Protein AF-A0A9X8VKN7-F1 (afdb_monomer)

Foldseek 3Di:
DDDPVVVVVLVVLLVVLLVQLVVLQVVLVVCVVVVVPVSSVVSNVVSVVSVVVSVVSVVVD

Sequence (61 aa):
MLTQEMTQKLNEQLNLEFYSANLYLQMSAWCSDKGFEGAAAFLKEHSQEEMQHMQRLFDYL

Radius of gyration: 14.47 Å; Cα contacts (8 Å, |Δi|>4): 49; chains: 1; bounding box: 27×15×45 Å

Organism: Serratia marcescens (NCBI:txid615)

Secondary structure (DSSP, 8-state):
---HHHHHHHHHHHHHHHHHHHHHHHHHHHHHHTT-HHHHHHHHHHHHHHHHHHHHHHHH-

Solvent-accessible surface area (backbone atoms only — not comparable to full-atom values): 3137 Å² total; per-residue (Å²): 132,80,53,71,68,57,52,50,53,52,54,55,48,37,53,48,24,52,49,50,16,52,50,28,41,51,50,12,53,50,26,47,76,71,69,38,55,70,59,14,53,50,27,43,52,50,16,52,50,26,49,48,54,25,48,55,55,59,77,71,105

Nearest PDB structures (foldseek):
  4cmy-assembly1_V  TM=9.937E-01  e=5.399E-04  Chlorobaculum tepidum
  4cmy-assembly1_B  TM=9.933E-01  e=5.399E-04  Chlorobaculum tepidum
  4di0-assembly1_B  TM=9.656E-01  e=6.500E-02  Burkholderia pseudomallei 1710b
  2hr5-assembly1_A  TM=9.040E-01  e=1.264E-01  Pyrococcus furiosus

Structure (mmCIF, N/CA/C/O backbone):
data_AF-A0A9X8VKN7-F1
#
_entry.id   AF-A0A9X8VKN7-F1
#
loop_
_atom_site.group_PDB
_atom_site.id
_atom_site.type_symbol
_atom_site.label_atom_id
_atom_site.label_alt_id
_atom_site.label_comp_id
_atom_site.label_asym_id
_atom_site.label_entity_id
_atom_site.label_seq_id
_atom_site.pdbx_PDB_ins_code
_atom_site.Cartn_x
_atom_site.Cartn_y
_atom_site.Cartn_z
_atom_site.occupancy
_atom_site.B_iso_or_equiv
_atom_site.auth_seq_id
_atom_site.auth_comp_id
_atom_site.auth_asym_id
_atom_site.auth_atom_id
_atom_site.pdbx_PDB_model_num
ATOM 1 N N . MET A 1 1 ? -9.556 -4.601 26.261 1.00 86.25 1 MET A N 1
ATOM 2 C CA . MET A 1 1 ? -10.167 -4.274 24.956 1.00 86.25 1 MET A CA 1
ATOM 3 C C . MET A 1 1 ? -9.820 -2.842 24.612 1.00 86.25 1 MET A C 1
ATOM 5 O O . MET A 1 1 ? -9.718 -2.032 25.530 1.00 86.25 1 MET A O 1
ATOM 9 N N . LEU A 1 2 ? -9.601 -2.555 23.330 1.00 95.62 2 LEU A N 1
ATOM 10 C CA . LEU A 1 2 ? -9.359 -1.197 22.845 1.00 95.62 2 LEU A CA 1
ATOM 11 C C . LEU A 1 2 ? -10.598 -0.319 23.056 1.00 95.62 2 LEU A C 1
ATOM 13 O O . LEU A 1 2 ? -11.722 -0.819 23.129 1.00 95.62 2 LEU A O 1
ATOM 17 N N . THR A 1 3 ? -10.396 0.995 23.157 1.00 98.31 3 THR A N 1
ATOM 18 C CA . THR A 1 3 ? -11.516 1.940 23.133 1.00 98.31 3 THR A CA 1
ATOM 19 C C . THR A 1 3 ? -12.170 1.931 21.752 1.00 98.31 3 THR A C 1
ATOM 21 O O . THR A 1 3 ? -11.552 1.564 20.747 1.00 98.31 3 THR A O 1
ATOM 24 N N . GLN A 1 4 ? -13.428 2.365 21.689 1.00 98.00 4 GLN A N 1
ATOM 25 C CA . GLN A 1 4 ? -14.139 2.489 20.417 1.00 98.00 4 GLN A CA 1
ATOM 26 C C . GLN A 1 4 ? -13.423 3.457 19.463 1.00 98.00 4 GLN A C 1
ATOM 28 O O . GLN A 1 4 ? -13.294 3.161 18.280 1.00 98.00 4 GLN A O 1
ATOM 33 N N . GLU A 1 5 ? -12.890 4.562 19.991 1.00 98.38 5 GLU A N 1
ATOM 34 C CA . GLU A 1 5 ? -12.112 5.540 19.224 1.00 98.38 5 GLU A CA 1
ATOM 35 C C . GLU A 1 5 ? -10.857 4.916 18.595 1.00 98.38 5 GLU A C 1
ATOM 37 O O . GLU A 1 5 ? -10.632 5.060 17.394 1.00 98.38 5 GLU A O 1
ATOM 42 N N . MET A 1 6 ? -10.075 4.155 19.371 1.00 98.19 6 MET A N 1
ATOM 43 C CA . MET A 1 6 ? -8.881 3.478 18.850 1.00 98.19 6 MET A CA 1
ATOM 44 C C . MET A 1 6 ? -9.234 2.426 17.801 1.00 98.19 6 MET A C 1
ATOM 46 O O . MET A 1 6 ? -8.584 2.344 16.762 1.00 98.19 6 MET A O 1
ATOM 50 N N . THR A 1 7 ? -10.292 1.653 18.044 1.00 98.06 7 THR A N 1
ATOM 51 C CA . THR A 1 7 ? -10.777 0.642 17.095 1.00 98.06 7 THR A CA 1
ATOM 52 C C . THR A 1 7 ? -11.196 1.289 15.774 1.00 98.06 7 THR A C 1
ATOM 54 O O . THR A 1 7 ? -10.870 0.780 14.703 1.00 98.06 7 THR A O 1
ATOM 57 N N . GLN A 1 8 ? -11.875 2.439 15.824 1.00 98.38 8 GLN A N 1
ATOM 58 C CA . GLN A 1 8 ? -12.255 3.183 14.626 1.00 98.38 8 GLN A CA 1
ATOM 59 C C . GLN A 1 8 ? -11.021 3.665 13.851 1.00 98.38 8 GLN A C 1
ATOM 61 O O . GLN A 1 8 ? -10.944 3.454 12.644 1.00 98.38 8 GLN A O 1
ATOM 66 N N . LYS A 1 9 ? -10.031 4.247 14.537 1.00 98.56 9 LYS A N 1
ATOM 67 C CA . LYS A 1 9 ? -8.796 4.734 13.902 1.00 98.56 9 LYS A CA 1
ATOM 68 C C . LYS A 1 9 ? -7.983 3.620 13.244 1.00 98.56 9 LYS A C 1
ATOM 70 O O . LYS A 1 9 ? -7.461 3.816 12.154 1.00 98.56 9 LYS A O 1
ATOM 75 N N . LEU A 1 10 ? -7.915 2.443 13.862 1.00 98.44 10 LEU A N 1
ATOM 76 C CA . LEU A 1 10 ? -7.232 1.284 13.279 1.00 98.44 10 LEU A CA 1
ATOM 77 C C . LEU A 1 10 ? -7.970 0.736 12.049 1.00 98.44 10 LEU A C 1
ATOM 79 O O . LEU A 1 10 ? -7.328 0.378 11.067 1.00 98.44 10 LEU A O 1
ATOM 83 N N . ASN A 1 11 ? -9.307 0.742 12.051 1.00 98.25 11 ASN A N 1
ATOM 84 C CA . ASN A 1 11 ? -10.091 0.398 10.859 1.00 98.25 11 ASN A CA 1
ATOM 85 C C . ASN A 1 11 ? -9.942 1.435 9.732 1.00 98.25 11 ASN A C 1
ATOM 87 O O . ASN A 1 11 ? -9.904 1.074 8.556 1.00 98.25 11 ASN A O 1
ATOM 91 N N . GLU A 1 12 ? -9.841 2.725 10.063 1.00 98.62 12 GLU A N 1
ATOM 92 C CA . GLU A 1 12 ? -9.494 3.769 9.090 1.00 98.62 12 GLU A CA 1
ATOM 93 C C . GLU A 1 12 ? -8.099 3.501 8.496 1.00 98.62 12 GLU A C 1
ATOM 95 O O . GLU A 1 12 ? -7.949 3.518 7.275 1.00 98.62 12 GLU A O 1
ATOM 100 N N . GLN A 1 13 ? -7.113 3.155 9.333 1.00 98.69 13 GLN A N 1
ATOM 101 C CA . GLN A 1 13 ? -5.758 2.825 8.885 1.00 98.69 13 GLN A CA 1
ATOM 102 C C . GLN A 1 13 ? -5.724 1.587 7.979 1.00 98.69 13 GLN A C 1
ATOM 104 O O . GLN A 1 13 ? -5.083 1.630 6.937 1.00 98.69 13 GLN A O 1
ATOM 109 N N . LEU A 1 14 ? -6.467 0.522 8.303 1.00 98.44 14 LEU A N 1
ATOM 110 C CA . LEU A 1 14 ? -6.592 -0.664 7.443 1.00 98.44 14 LEU A CA 1
ATOM 111 C C . LEU A 1 14 ? -7.000 -0.306 6.008 1.00 98.44 14 LEU A C 1
ATOM 113 O O . LEU A 1 14 ? -6.419 -0.808 5.045 1.00 98.44 14 LEU A O 1
ATOM 117 N N . ASN A 1 15 ? -7.985 0.582 5.860 1.00 98.25 15 ASN A N 1
ATOM 118 C CA . ASN A 1 15 ? -8.435 1.037 4.546 1.00 98.25 15 ASN A CA 1
ATOM 119 C C . ASN A 1 15 ? -7.369 1.868 3.822 1.00 98.25 15 ASN A C 1
ATOM 121 O O . ASN A 1 15 ? -7.251 1.768 2.600 1.00 98.25 15 ASN A O 1
ATOM 125 N N . LEU A 1 16 ? -6.591 2.668 4.558 1.00 98.75 16 LEU A N 1
ATOM 126 C CA . LEU A 1 16 ? -5.478 3.426 3.990 1.00 98.75 16 LEU 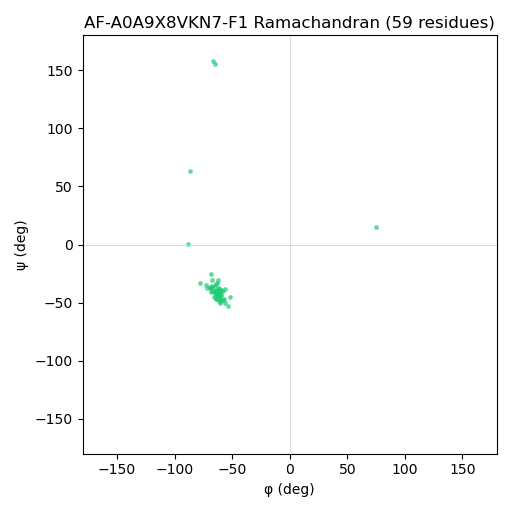A CA 1
ATOM 127 C C . LEU A 1 16 ? -4.387 2.496 3.451 1.00 98.75 16 LEU A C 1
ATOM 129 O O . LEU A 1 16 ? -3.950 2.710 2.325 1.00 98.75 16 LEU A O 1
ATOM 133 N N . GLU A 1 17 ? -4.024 1.431 4.169 1.00 98.62 17 GLU A N 1
ATOM 134 C CA . GLU A 1 17 ? -3.022 0.470 3.681 1.00 98.62 17 GLU A CA 1
ATOM 135 C C . GLU A 1 17 ? -3.501 -0.276 2.426 1.00 98.62 17 GLU A C 1
ATOM 137 O O . GLU A 1 17 ? -2.760 -0.411 1.450 1.00 98.62 17 GLU A O 1
ATOM 142 N N . PHE A 1 18 ? -4.775 -0.684 2.379 1.00 98.12 18 PHE A N 1
ATOM 143 C CA . PHE A 1 18 ? -5.364 -1.258 1.162 1.00 98.12 18 PHE A CA 1
ATOM 144 C C . PHE A 1 18 ? -5.358 -0.280 -0.017 1.00 98.12 18 PHE A C 1
ATOM 146 O O . PHE A 1 18 ? -5.105 -0.671 -1.162 1.00 98.12 18 PHE A O 1
ATOM 153 N N . TYR A 1 19 ? -5.670 0.990 0.236 1.00 98.62 19 TYR A N 1
ATOM 154 C CA . TYR A 1 19 ? -5.624 2.020 -0.793 1.00 98.62 19 TYR A CA 1
ATOM 155 C C . TYR A 1 19 ? -4.191 2.226 -1.302 1.00 98.62 19 TYR A C 1
ATOM 157 O O . TYR A 1 19 ? -3.978 2.223 -2.516 1.00 98.62 19 TYR A O 1
ATOM 165 N N . SER A 1 20 ? -3.210 2.322 -0.401 1.00 98.62 20 SER A N 1
ATOM 166 C CA . SER A 1 20 ? -1.786 2.447 -0.729 1.00 98.62 20 SER A CA 1
ATOM 167 C C . SER A 1 20 ? -1.282 1.259 -1.549 1.00 98.62 20 SER A C 1
ATOM 169 O O . SER A 1 20 ? -0.647 1.458 -2.587 1.00 98.62 20 SER A O 1
ATOM 171 N N . ALA A 1 21 ? -1.647 0.030 -1.169 1.00 98.75 21 ALA A N 1
ATOM 172 C CA . ALA A 1 21 ? -1.303 -1.174 -1.920 1.00 98.75 21 ALA A CA 1
ATOM 173 C C . ALA A 1 21 ? -1.803 -1.105 -3.373 1.00 98.75 21 ALA A C 1
ATOM 175 O O . ALA A 1 21 ? -1.039 -1.359 -4.310 1.00 98.75 21 ALA A O 1
ATOM 176 N N . ASN A 1 22 ? -3.065 -0.713 -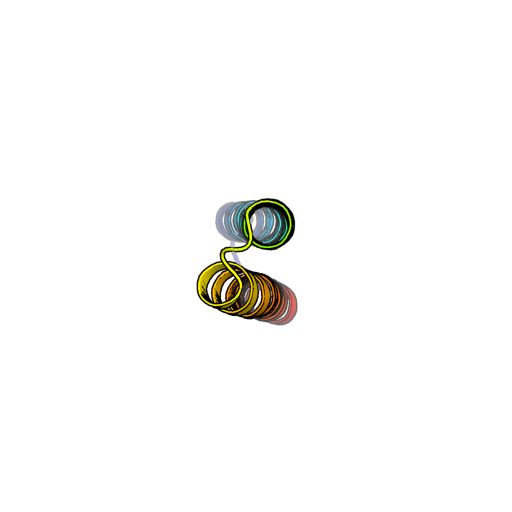3.578 1.00 98.69 22 ASN A N 1
ATOM 177 C CA . ASN A 1 22 ? -3.638 -0.549 -4.917 1.00 98.69 22 ASN A CA 1
ATOM 178 C C . ASN A 1 22 ? -2.979 0.598 -5.694 1.00 98.69 22 ASN A C 1
ATOM 180 O O . ASN A 1 22 ? -2.713 0.460 -6.890 1.00 98.69 22 ASN A O 1
ATOM 184 N N . LEU A 1 23 ? -2.686 1.714 -5.024 1.00 98.81 23 LEU A N 1
ATOM 185 C CA . LEU A 1 23 ? -2.016 2.860 -5.628 1.00 98.81 23 LEU A CA 1
ATOM 186 C C . LEU A 1 23 ? -0.633 2.469 -6.161 1.00 98.81 23 LEU A C 1
ATOM 188 O O . LEU A 1 23 ? -0.345 2.709 -7.334 1.00 98.81 23 LEU A O 1
ATOM 192 N N . TYR A 1 24 ? 0.197 1.808 -5.351 1.00 98.88 24 TYR A N 1
ATOM 193 C CA . TYR A 1 24 ? 1.521 1.362 -5.786 1.00 98.88 24 TYR A CA 1
ATOM 194 C C . TYR A 1 24 ? 1.457 0.307 -6.885 1.00 98.88 24 TYR A C 1
ATOM 196 O O . TYR A 1 24 ? 2.257 0.357 -7.821 1.00 98.88 24 TYR A O 1
ATOM 204 N N . LEU A 1 25 ? 0.471 -0.593 -6.849 1.00 98.81 25 LEU A N 1
ATOM 205 C CA . LEU A 1 25 ? 0.269 -1.554 -7.930 1.00 98.81 25 LEU A CA 1
ATOM 206 C C . LEU A 1 25 ? -0.065 -0.853 -9.255 1.00 98.81 25 LEU A C 1
ATOM 208 O O . LEU A 1 25 ? 0.481 -1.200 -10.304 1.00 98.81 25 LEU A O 1
ATOM 212 N N . GLN A 1 26 ? -0.914 0.174 -9.209 1.00 98.88 26 GLN A N 1
ATOM 213 C CA . GLN A 1 26 ? -1.267 0.959 -10.388 1.00 98.88 26 GLN A CA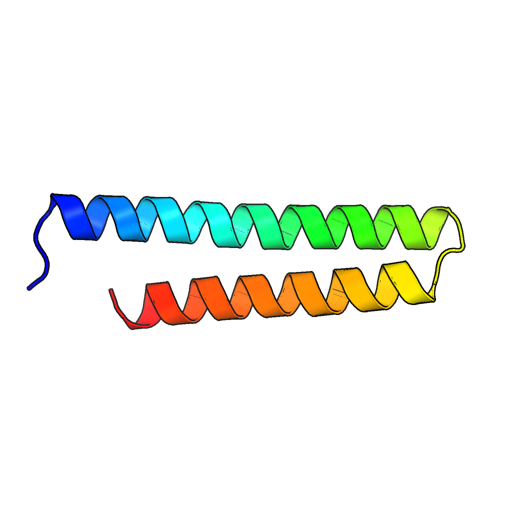 1
ATOM 214 C C . GLN A 1 26 ? -0.077 1.780 -10.906 1.00 98.88 26 GLN A C 1
ATOM 216 O O . GLN A 1 26 ? 0.137 1.864 -12.118 1.00 98.88 26 GLN A O 1
ATOM 221 N N . MET A 1 27 ? 0.726 2.358 -10.008 1.00 98.88 27 MET A N 1
ATOM 222 C CA . MET A 1 27 ? 1.960 3.057 -10.376 1.00 98.88 27 MET A CA 1
ATOM 223 C C . MET A 1 27 ? 2.980 2.094 -10.995 1.00 98.88 27 MET A C 1
ATOM 225 O O . MET A 1 27 ? 3.608 2.438 -11.99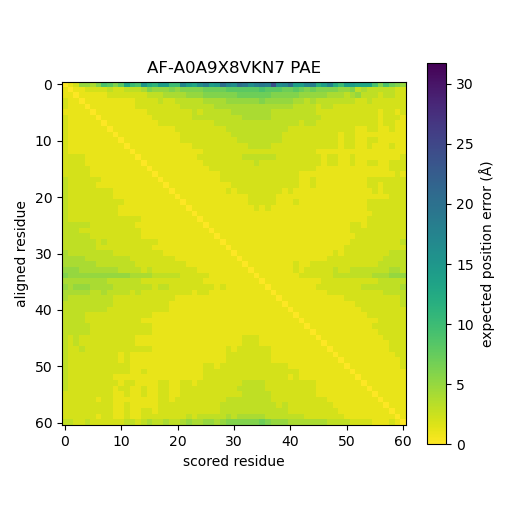3 1.00 98.88 27 MET A O 1
ATOM 229 N N . SER A 1 28 ? 3.096 0.871 -10.468 1.00 98.88 28 SER A N 1
ATOM 230 C CA . SER A 1 28 ? 3.922 -0.189 -11.052 1.00 98.88 28 SER A CA 1
ATOM 231 C C . SER A 1 28 ? 3.495 -0.508 -12.488 1.00 98.88 28 SER A C 1
ATOM 233 O O . SER A 1 28 ? 4.334 -0.518 -13.392 1.00 98.88 28 SER A O 1
ATOM 235 N N . ALA A 1 29 ? 2.188 -0.678 -12.727 1.00 98.81 29 ALA A N 1
ATOM 236 C CA . ALA A 1 29 ? 1.647 -0.906 -14.066 1.00 98.81 29 ALA A CA 1
ATOM 237 C C . ALA A 1 29 ? 1.964 0.259 -15.022 1.00 98.81 29 ALA A C 1
ATOM 239 O O . ALA A 1 29 ? 2.384 0.032 -16.157 1.00 98.81 29 ALA A O 1
ATOM 240 N N . TRP A 1 30 ? 1.838 1.503 -14.551 1.00 98.88 30 TRP A N 1
ATOM 241 C CA . TRP A 1 30 ? 2.211 2.686 -15.329 1.00 98.88 30 TRP A CA 1
ATOM 242 C C . TRP A 1 30 ? 3.713 2.727 -15.648 1.00 98.88 30 TRP A C 1
ATOM 244 O O . TRP A 1 30 ? 4.092 2.985 -16.788 1.00 98.88 30 TRP A O 1
ATOM 254 N N . CYS A 1 31 ? 4.583 2.424 -14.680 1.00 98.88 31 CYS A N 1
ATOM 255 C CA . CYS A 1 31 ? 6.028 2.350 -14.904 1.00 98.88 31 CYS A CA 1
ATOM 256 C C . CYS A 1 31 ? 6.385 1.275 -15.937 1.00 98.88 31 CYS A C 1
ATOM 258 O O . CYS A 1 31 ? 7.232 1.522 -16.795 1.00 98.88 31 CYS A O 1
ATOM 260 N N . SER A 1 32 ? 5.713 0.122 -15.893 1.00 98.69 32 SER A N 1
ATOM 261 C CA . SER A 1 32 ? 5.887 -0.946 -16.879 1.00 98.69 32 SER A CA 1
ATOM 262 C C . SER A 1 32 ? 5.495 -0.488 -18.289 1.00 98.69 32 SER A C 1
ATOM 264 O O . SER A 1 32 ? 6.241 -0.748 -1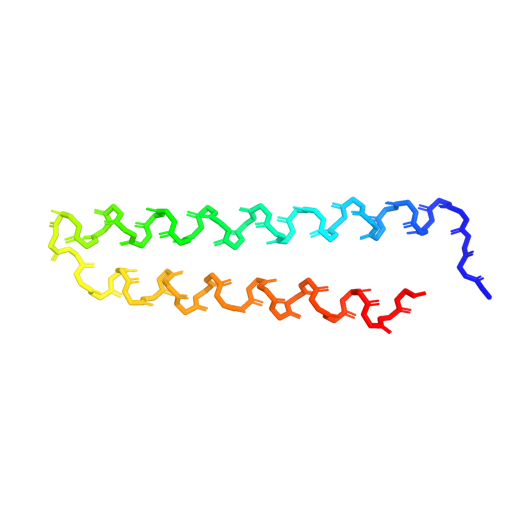9.228 1.00 98.69 32 SER A O 1
ATOM 266 N N . ASP A 1 33 ? 4.378 0.235 -18.443 1.00 98.69 33 ASP A N 1
ATOM 267 C CA . ASP A 1 33 ? 3.939 0.812 -19.729 1.00 98.69 33 ASP A CA 1
ATOM 268 C C . ASP A 1 33 ? 4.944 1.835 -20.292 1.00 98.69 33 ASP A C 1
ATOM 270 O O . ASP A 1 33 ? 5.107 1.963 -21.504 1.00 98.69 33 ASP A O 1
ATOM 274 N N . LYS A 1 34 ? 5.666 2.546 -19.418 1.00 98.75 34 LYS A N 1
ATOM 275 C CA . LYS A 1 34 ? 6.703 3.519 -19.807 1.00 98.75 34 LYS A CA 1
ATOM 276 C C . LYS A 1 34 ? 8.103 2.931 -19.984 1.00 98.75 34 LYS A C 1
ATOM 278 O O . LYS A 1 34 ? 9.019 3.680 -20.317 1.00 98.75 34 LYS A O 1
ATOM 283 N N . GLY A 1 35 ? 8.285 1.625 -19.786 1.00 98.56 35 GLY A N 1
ATOM 284 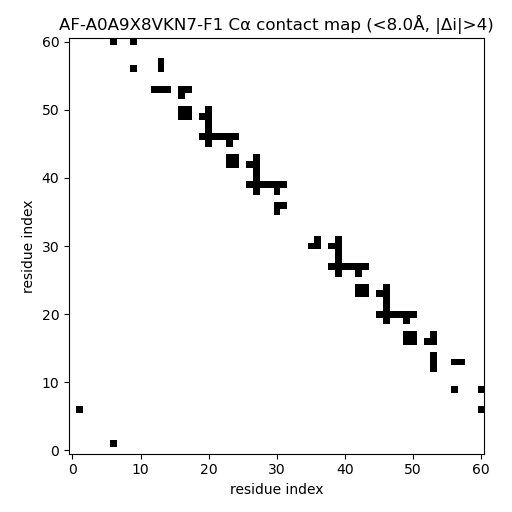C CA . GLY A 1 35 ? 9.595 0.970 -19.879 1.00 98.56 35 GLY A CA 1
ATOM 285 C C . GLY A 1 35 ? 10.518 1.229 -18.680 1.00 98.56 35 GLY A C 1
ATOM 286 O O . GLY A 1 35 ? 11.717 0.970 -18.754 1.00 98.56 35 GLY A O 1
ATOM 287 N N . PHE A 1 36 ? 9.990 1.728 -17.557 1.00 98.69 36 PHE A N 1
ATOM 288 C CA . PHE A 1 36 ? 10.736 1.926 -16.310 1.00 98.69 36 PHE A CA 1
ATOM 289 C C . PHE A 1 36 ? 10.729 0.653 -15.453 1.00 98.69 36 PHE A C 1
ATOM 291 O O . PHE A 1 36 ? 10.191 0.634 -14.346 1.00 98.69 36 PHE A O 1
ATOM 298 N N . GLU A 1 37 ? 11.322 -0.427 -15.961 1.00 98.25 37 GLU A N 1
ATOM 299 C CA . GLU A 1 37 ? 11.200 -1.773 -15.376 1.00 98.25 37 GLU A CA 1
ATOM 300 C C . GLU A 1 37 ? 11.670 -1.860 -13.913 1.00 98.25 37 GLU A C 1
ATOM 302 O O . GLU A 1 37 ? 10.999 -2.479 -13.088 1.00 98.25 37 GLU A O 1
ATOM 307 N N . GLY A 1 38 ? 12.766 -1.181 -13.552 1.00 98.62 38 GLY A N 1
ATOM 308 C CA . GLY A 1 38 ? 13.257 -1.153 -12.167 1.00 98.62 38 GLY A CA 1
ATOM 309 C C . GLY A 1 38 ? 12.287 -0.471 -11.194 1.00 98.62 38 GLY A C 1
ATOM 310 O O . GLY A 1 38 ? 12.035 -0.986 -10.107 1.00 98.62 38 GLY A O 1
ATOM 311 N N . ALA A 1 39 ? 11.683 0.649 -11.605 1.00 98.75 39 ALA A N 1
ATOM 312 C CA . ALA A 1 39 ? 10.672 1.339 -10.802 1.00 98.75 39 ALA A CA 1
ATOM 313 C C . ALA A 1 39 ? 9.376 0.520 -10.707 1.00 98.75 39 ALA A C 1
ATOM 315 O O . ALA A 1 39 ? 8.756 0.466 -9.647 1.00 98.75 39 ALA A O 1
ATOM 316 N N . ALA A 1 40 ? 8.992 -0.160 -11.792 1.00 98.88 40 ALA A N 1
ATOM 317 C CA . ALA A 1 40 ? 7.838 -1.050 -11.799 1.00 98.88 40 ALA A CA 1
ATOM 318 C C . ALA A 1 40 ? 8.009 -2.203 -10.798 1.00 98.88 40 ALA A C 1
ATOM 320 O O . ALA A 1 40 ? 7.091 -2.474 -10.023 1.00 98.88 40 ALA A O 1
ATOM 321 N N . ALA A 1 41 ? 9.180 -2.849 -10.780 1.00 98.81 41 ALA A N 1
ATOM 322 C CA . ALA A 1 41 ? 9.489 -3.916 -9.831 1.00 98.81 41 ALA A CA 1
ATOM 323 C C . ALA A 1 41 ? 9.454 -3.413 -8.378 1.00 98.81 41 ALA A C 1
ATOM 325 O O . ALA A 1 41 ? 8.750 -4.001 -7.559 1.00 98.81 41 ALA A O 1
ATOM 326 N N . PHE A 1 42 ? 10.115 -2.285 -8.097 1.00 98.88 42 PHE A N 1
ATOM 327 C CA . PHE A 1 42 ? 10.124 -1.657 -6.772 1.00 98.88 42 PHE A CA 1
ATOM 328 C C . PHE A 1 42 ? 8.707 -1.354 -6.261 1.00 98.88 42 PHE A C 1
ATOM 330 O O . PHE A 1 42 ? 8.334 -1.759 -5.166 1.00 98.88 42 PHE A O 1
ATOM 337 N N . LEU A 1 43 ? 7.874 -0.703 -7.077 1.00 98.88 43 LEU A N 1
ATOM 338 C CA . LEU A 1 43 ? 6.506 -0.347 -6.685 1.00 98.88 43 LEU A CA 1
ATOM 339 C C . LEU A 1 43 ? 5.603 -1.574 -6.507 1.00 98.88 43 LEU A C 1
ATOM 341 O O . LEU A 1 43 ? 4.689 -1.559 -5.684 1.00 98.88 43 LEU A O 1
ATOM 345 N N . LYS A 1 44 ? 5.852 -2.653 -7.257 1.00 98.81 44 LYS A N 1
ATOM 346 C CA . LYS A 1 44 ? 5.122 -3.913 -7.085 1.00 98.81 44 LYS A CA 1
ATOM 347 C C . LYS A 1 44 ? 5.467 -4.588 -5.759 1.00 98.81 44 LYS A C 1
ATOM 349 O O . LYS A 1 44 ? 4.570 -5.117 -5.113 1.00 98.81 44 LYS A O 1
ATOM 354 N N . GLU A 1 45 ? 6.737 -4.571 -5.367 1.00 98.88 45 GLU A N 1
ATOM 355 C CA . GLU A 1 45 ? 7.187 -5.064 -4.062 1.00 98.88 45 GLU A CA 1
ATOM 356 C C . GLU A 1 45 ? 6.596 -4.216 -2.927 1.00 98.88 45 GLU A C 1
ATOM 358 O O . GLU A 1 45 ? 5.970 -4.760 -2.023 1.00 98.88 45 GLU A O 1
ATOM 363 N N . HIS A 1 46 ? 6.644 -2.887 -3.040 1.00 98.69 46 HIS A N 1
ATOM 364 C CA . HIS A 1 46 ? 6.040 -1.985 -2.053 1.00 98.69 46 HIS A CA 1
ATOM 365 C C . HIS A 1 46 ? 4.520 -2.165 -1.921 1.00 98.69 46 HIS A C 1
ATOM 367 O O . HIS A 1 46 ? 3.985 -2.143 -0.818 1.00 98.69 46 HIS A O 1
ATOM 373 N N . SER A 1 47 ? 3.806 -2.424 -3.021 1.00 98.81 47 SER A N 1
ATOM 374 C CA . SER A 1 47 ? 2.384 -2.796 -2.964 1.00 98.81 47 SER A CA 1
ATOM 375 C C . SER A 1 47 ? 2.142 -4.029 -2.078 1.00 98.81 47 SER A C 1
ATOM 377 O O . SER A 1 47 ? 1.168 -4.072 -1.327 1.00 98.81 47 SER A O 1
ATOM 379 N N . GLN A 1 48 ? 3.040 -5.020 -2.119 1.00 98.75 48 GLN A N 1
ATOM 380 C CA . GLN A 1 48 ? 2.958 -6.207 -1.264 1.00 98.75 48 GLN A CA 1
ATOM 381 C C . GLN A 1 48 ? 3.307 -5.897 0.196 1.00 98.75 48 GLN A C 1
ATOM 383 O O . GLN A 1 48 ? 2.703 -6.491 1.088 1.00 98.75 48 GLN A O 1
ATOM 388 N N . GLU A 1 49 ? 4.239 -4.979 0.457 1.00 98.75 49 GLU A N 1
ATOM 389 C CA . GLU A 1 49 ? 4.552 -4.519 1.816 1.00 98.75 49 GLU A CA 1
ATOM 390 C C . GLU A 1 49 ? 3.349 -3.834 2.473 1.00 98.75 49 GLU A C 1
ATOM 392 O O . GLU A 1 49 ? 3.006 -4.173 3.605 1.00 98.75 49 GLU A O 1
ATOM 397 N N . GLU A 1 50 ? 2.619 -2.980 1.748 1.00 98.69 50 GLU A N 1
ATOM 398 C CA . GLU A 1 50 ? 1.409 -2.344 2.292 1.00 98.69 50 GLU A CA 1
ATOM 399 C C . GLU A 1 50 ? 0.304 -3.364 2.610 1.00 98.69 5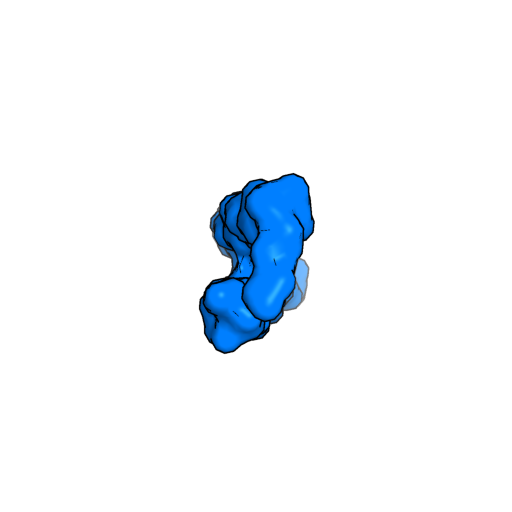0 GLU A C 1
ATOM 401 O O . GLU A 1 50 ? -0.389 -3.260 3.625 1.00 98.69 50 GLU A O 1
ATOM 406 N N . MET A 1 51 ? 0.188 -4.438 1.820 1.00 98.44 51 MET A N 1
ATOM 407 C CA . MET A 1 51 ? -0.704 -5.554 2.161 1.00 98.44 51 MET A CA 1
ATOM 408 C C . MET A 1 51 ? -0.280 -6.263 3.457 1.00 98.44 51 MET A C 1
ATOM 410 O O . MET A 1 51 ? -1.135 -6.718 4.217 1.00 98.44 51 MET A O 1
ATOM 414 N N . GLN A 1 52 ? 1.024 -6.343 3.746 1.00 98.62 52 GLN A N 1
ATOM 415 C CA . GLN A 1 52 ? 1.517 -6.875 5.020 1.00 98.62 52 GLN A CA 1
ATOM 416 C C . GLN A 1 52 ? 1.259 -5.907 6.181 1.00 98.62 52 GLN A C 1
ATOM 418 O O . GLN 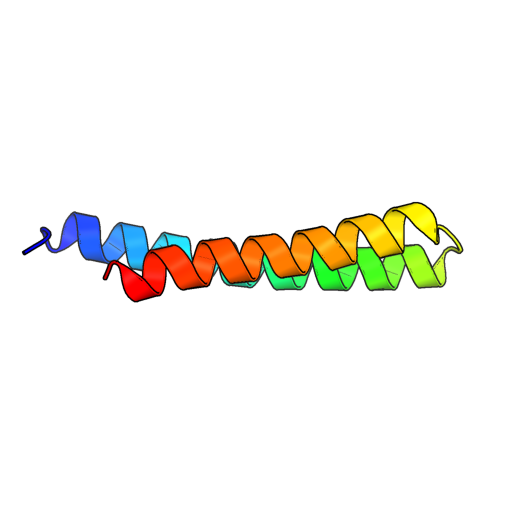A 1 52 ? 0.942 -6.364 7.279 1.00 98.62 52 GLN A O 1
ATOM 423 N N . HIS A 1 53 ? 1.373 -4.591 5.968 1.00 98.56 53 HIS A N 1
ATOM 424 C CA . HIS A 1 53 ? 1.016 -3.584 6.974 1.00 98.56 53 HIS A CA 1
ATOM 425 C C . HIS A 1 53 ? -0.454 -3.704 7.369 1.00 98.56 53 HIS A C 1
ATOM 427 O O . HIS A 1 53 ? -0.769 -3.828 8.555 1.00 98.56 53 HIS A O 1
ATOM 433 N N . MET A 1 54 ? -1.331 -3.781 6.367 1.00 98.00 54 MET A N 1
ATOM 434 C CA . MET A 1 54 ? -2.753 -4.043 6.547 1.00 98.00 54 MET A CA 1
ATOM 435 C C . MET A 1 54 ? -2.981 -5.323 7.362 1.00 98.00 54 MET A C 1
ATOM 437 O O . MET A 1 54 ? -3.643 -5.280 8.397 1.00 98.00 54 MET A O 1
ATOM 441 N N . GLN A 1 55 ? -2.376 -6.448 6.958 1.00 98.31 55 GLN A N 1
ATOM 442 C CA . GLN A 1 55 ? -2.580 -7.731 7.638 1.00 98.31 55 GLN A CA 1
ATOM 443 C C 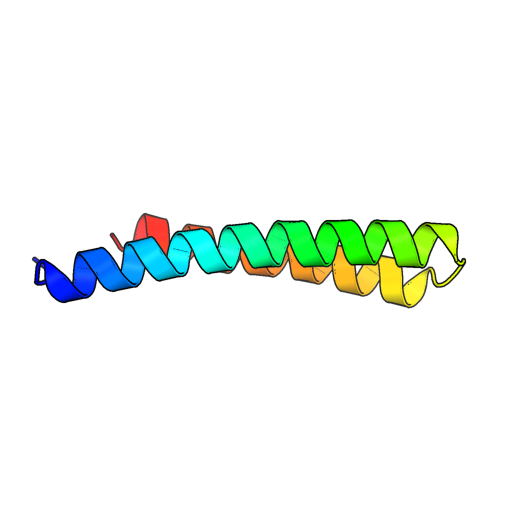. GLN A 1 55 ? -2.166 -7.677 9.115 1.00 98.31 55 GLN A C 1
ATOM 445 O O . GLN A 1 55 ? -2.876 -8.197 9.968 1.00 98.31 55 GLN A O 1
ATOM 450 N N . ARG A 1 56 ? -1.063 -6.990 9.446 1.00 98.44 56 ARG A N 1
ATOM 451 C CA . ARG A 1 56 ? -0.624 -6.823 10.843 1.00 98.44 56 ARG A CA 1
ATOM 452 C C . ARG A 1 56 ? -1.638 -6.057 11.690 1.00 98.44 56 ARG A C 1
ATOM 454 O O . ARG A 1 56 ? -1.834 -6.404 12.851 1.00 98.44 56 ARG A O 1
ATOM 461 N N . LEU A 1 57 ? -2.257 -5.014 11.134 1.00 97.94 57 LEU A N 1
ATOM 462 C CA . LEU A 1 57 ? -3.303 -4.260 11.830 1.00 97.94 57 LEU A CA 1
ATOM 463 C C . LEU A 1 57 ? -4.578 -5.093 11.982 1.00 97.94 57 LEU A C 1
ATOM 465 O O . LEU A 1 57 ? -5.231 -5.006 13.018 1.00 97.94 57 LEU A O 1
ATOM 469 N N . PHE A 1 58 ? -4.903 -5.912 10.980 1.00 97.31 58 PHE A N 1
ATOM 470 C CA . PHE A 1 58 ? -6.058 -6.804 11.005 1.00 97.31 58 PHE A CA 1
ATOM 471 C C . PHE A 1 58 ? -5.896 -7.891 12.069 1.00 97.31 58 PHE A C 1
ATOM 473 O O . PHE A 1 58 ? -6.814 -8.113 12.842 1.00 97.31 58 PHE A O 1
ATOM 480 N N . ASP A 1 59 ? -4.720 -8.516 12.150 1.00 97.62 59 ASP A N 1
ATOM 481 C CA . ASP A 1 59 ? -4.429 -9.567 13.133 1.00 97.62 59 ASP A CA 1
ATOM 482 C C . ASP A 1 59 ? -4.375 -9.036 14.576 1.00 97.62 59 ASP A C 1
ATOM 484 O O . ASP A 1 59 ? -4.558 -9.795 15.529 1.00 97.62 59 ASP A O 1
ATOM 488 N N . TYR A 1 60 ? -4.068 -7.746 14.751 1.00 96.94 60 TYR A N 1
ATOM 489 C CA . TYR A 1 60 ? -4.038 -7.096 16.061 1.00 96.94 60 TYR A CA 1
ATOM 490 C C . TYR A 1 60 ? -5.435 -6.743 16.595 1.00 96.94 60 TYR A C 1
ATOM 492 O O . TYR A 1 60 ? -5.627 -6.729 17.816 1.00 96.94 60 TYR A O 1
ATOM 500 N N . LEU A 1 61 ? -6.368 -6.404 15.699 1.00 93.44 61 LEU A N 1
ATOM 501 C CA . LEU A 1 61 ? -7.746 -6.020 16.023 1.00 93.44 61 LEU A CA 1
ATOM 502 C C . LEU A 1 61 ? -8.603 -7.224 16.438 1.00 93.44 61 LEU A C 1
ATOM 504 O O . LEU A 1 61 ? -9.350 -7.058 17.433 1.00 93.44 61 LEU A O 1
#

Mean predicted aligned error: 1.97 Å

InterPro domains:
  IPR008331 Ferritin/DPS domain [PF00210] (8-61)
  IPR009040 Ferritin-like diiron domain [PS50905] (1-61)
  IPR009078 Ferritin-like superfamily [SSF47240] (1-61)
  IPR012347 Ferritin-like [G3DSA:1.20.1260.10] (1-61)

pLDDT: mean 98.19, std 1.75, range [86.25, 98.88]